Protein AF-A0A9D7FUS0-F1 (afdb_monomer)

Sequence (65 aa):
MPAISRSVALANFRKQISSGTAVIGAGAGTGISAKCAEAGGVDIIIIYNSGRYRMAGRGSLSGLM

Nearest PDB structures (foldseek):
  2p10-assembly1_D  TM=9.831E-01  e=5.156E-06  Mesorhizobium japonicum MAFF 303099
  2p10-assembly1_F  TM=9.827E-01  e=5.522E-06  Mesorhizobium japonicum MAFF 303099
  2p10-assembly1_E  TM=9.833E-01  e=5.522E-06  Mesorhizobium japonicum MAFF 303099
  8c90-assembly1_E  TM=2.249E-01  e=7.493E+00  Escherichia coli

Structure (mmCIF, N/CA/C/O backbone):
data_AF-A0A9D7FUS0-F1
#
_entry.id   AF-A0A9D7FUS0-F1
#
loop_
_atom_site.group_PDB
_atom_site.id
_atom_site.type_symbol
_atom_site.l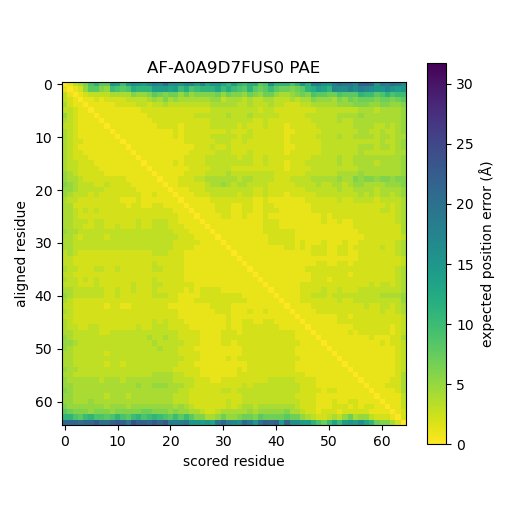abel_atom_id
_atom_site.labe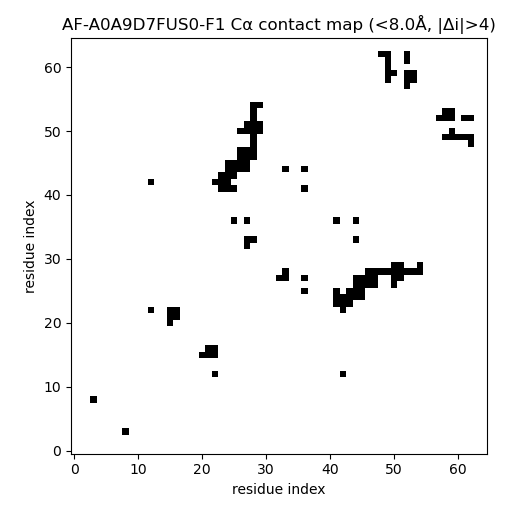l_alt_id
_atom_site.label_comp_id
_atom_site.label_asym_id
_atom_site.label_entity_id
_atom_site.label_seq_id
_atom_site.pdbx_PDB_ins_code
_atom_site.Cartn_x
_atom_site.Cartn_y
_atom_site.Cartn_z
_atom_site.occupancy
_atom_site.B_iso_or_equiv
_atom_site.auth_seq_id
_atom_site.auth_comp_id
_atom_site.auth_asym_id
_atom_site.auth_atom_id
_atom_site.pdbx_PDB_model_num
ATOM 1 N N . MET A 1 1 ? -9.522 -13.411 -5.702 1.00 64.94 1 MET A N 1
ATOM 2 C CA . MET A 1 1 ? -10.435 -12.786 -4.721 1.00 64.94 1 MET A CA 1
ATOM 3 C C . MET A 1 1 ? -11.510 -12.026 -5.478 1.00 64.94 1 MET A C 1
ATOM 5 O O . MET A 1 1 ? -11.175 -11.441 -6.505 1.00 64.94 1 MET A O 1
ATOM 9 N N . PRO A 1 2 ? -12.778 -12.074 -5.043 1.00 83.06 2 PRO A N 1
ATOM 10 C CA . PRO A 1 2 ? -13.833 -11.267 -5.648 1.00 83.06 2 PRO A CA 1
ATOM 11 C C . PRO A 1 2 ? -13.534 -9.774 -5.465 1.00 83.06 2 PRO A C 1
ATOM 13 O O . PRO A 1 2 ? -12.887 -9.379 -4.494 1.00 83.06 2 PRO A O 1
ATOM 16 N N . ALA A 1 3 ? -13.990 -8.946 -6.404 1.00 91.38 3 ALA A N 1
ATOM 17 C CA . ALA A 1 3 ? -13.840 -7.501 -6.298 1.00 91.38 3 ALA A CA 1
ATOM 18 C C . ALA A 1 3 ? -14.589 -6.975 -5.061 1.00 91.38 3 ALA A C 1
ATOM 20 O O . ALA A 1 3 ? -15.751 -7.315 -4.835 1.00 91.38 3 ALA A O 1
ATOM 21 N N . ILE A 1 4 ? -13.924 -6.132 -4.270 1.00 94.25 4 ILE A N 1
ATOM 22 C CA . ILE A 1 4 ? -14.518 -5.479 -3.100 1.00 94.25 4 ILE A CA 1
ATOM 23 C C . ILE A 1 4 ? -15.157 -4.170 -3.567 1.00 94.25 4 ILE A C 1
ATOM 25 O O . ILE A 1 4 ? 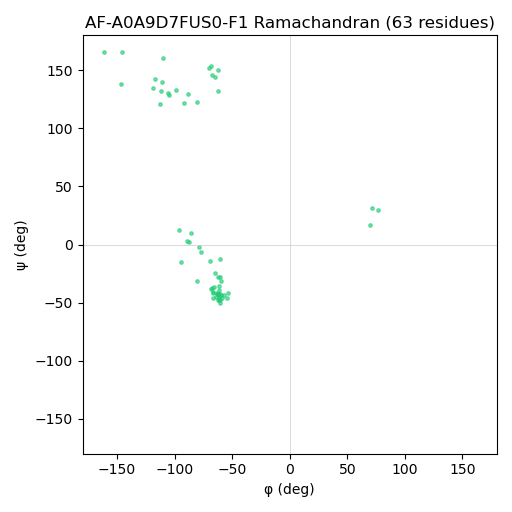-14.519 -3.370 -4.253 1.00 94.25 4 ILE A O 1
ATOM 29 N N . SER A 1 5 ? -16.417 -3.927 -3.201 1.00 97.12 5 SER A N 1
ATOM 30 C CA . SER A 1 5 ? -17.065 -2.655 -3.519 1.00 97.12 5 SER A CA 1
ATOM 31 C C . SER A 1 5 ? -16.474 -1.514 -2.688 1.00 97.12 5 SER A C 1
ATOM 33 O O . SER A 1 5 ? -16.033 -1.694 -1.549 1.00 97.12 5 SER A O 1
ATOM 35 N N . ARG A 1 6 ? -16.518 -0.293 -3.230 1.00 97.06 6 ARG A N 1
ATOM 36 C CA . ARG A 1 6 ? -16.039 0.907 -2.526 1.00 97.06 6 ARG A CA 1
ATOM 37 C C . ARG A 1 6 ? -16.685 1.073 -1.147 1.00 97.06 6 ARG A C 1
ATOM 39 O O . ARG A 1 6 ? -16.001 1.452 -0.200 1.00 97.06 6 ARG A O 1
ATOM 46 N N . SER A 1 7 ? -17.990 0.823 -1.032 1.00 98.06 7 SER A N 1
ATOM 47 C CA . SER A 1 7 ? -18.716 0.963 0.234 1.00 98.06 7 SER A CA 1
ATOM 48 C C . SER A 1 7 ? -18.207 -0.013 1.293 1.00 98.06 7 SER A C 1
ATOM 50 O O . SER A 1 7 ? -18.000 0.398 2.433 1.00 98.06 7 SER A O 1
ATOM 52 N N . VAL A 1 8 ? -17.931 -1.265 0.911 1.00 97.31 8 VAL A N 1
ATOM 53 C CA . VAL A 1 8 ? -17.373 -2.287 1.808 1.00 97.31 8 VAL A CA 1
ATOM 54 C C . VAL A 1 8 ? -15.951 -1.922 2.240 1.00 97.31 8 VAL A C 1
ATOM 56 O O . VAL A 1 8 ? -15.661 -1.944 3.433 1.00 97.31 8 VAL A O 1
ATOM 59 N N . ALA A 1 9 ? -15.084 -1.507 1.309 1.00 96.75 9 ALA A N 1
ATOM 60 C CA . ALA A 1 9 ? -13.720 -1.087 1.643 1.00 96.75 9 ALA A CA 1
ATOM 61 C C . ALA A 1 9 ? -13.707 0.089 2.641 1.00 96.75 9 ALA A C 1
ATOM 63 O O . ALA A 1 9 ? -13.025 0.040 3.662 1.00 96.75 9 ALA A O 1
ATOM 64 N N . LEU A 1 10 ? -14.531 1.117 2.400 1.00 98.12 10 LEU A N 1
ATOM 65 C CA . LEU A 1 10 ? -14.644 2.268 3.302 1.00 98.12 10 LEU A CA 1
ATOM 66 C C . LEU A 1 10 ? -15.229 1.900 4.670 1.00 98.12 10 LEU A C 1
ATOM 68 O O .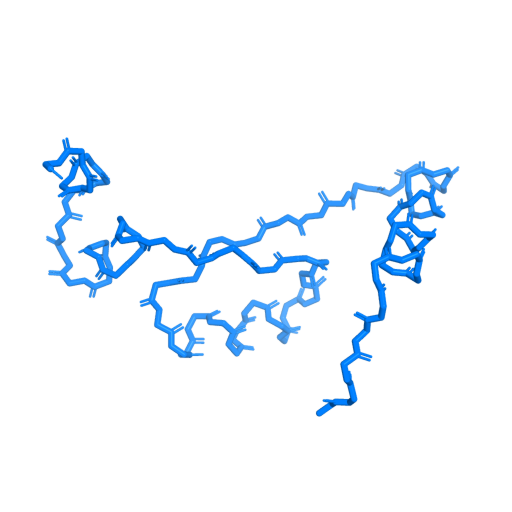 LEU A 1 10 ? -14.808 2.469 5.678 1.00 98.12 10 LEU A O 1
ATOM 72 N N . ALA A 1 11 ? -16.194 0.980 4.723 1.00 98.25 11 ALA A N 1
ATOM 73 C CA . ALA A 1 11 ? -16.751 0.500 5.985 1.00 98.25 11 ALA A CA 1
ATOM 74 C C . ALA A 1 11 ? -15.683 -0.207 6.835 1.00 98.25 11 ALA A C 1
ATOM 76 O O . ALA A 1 11 ? -15.583 0.070 8.031 1.00 98.25 1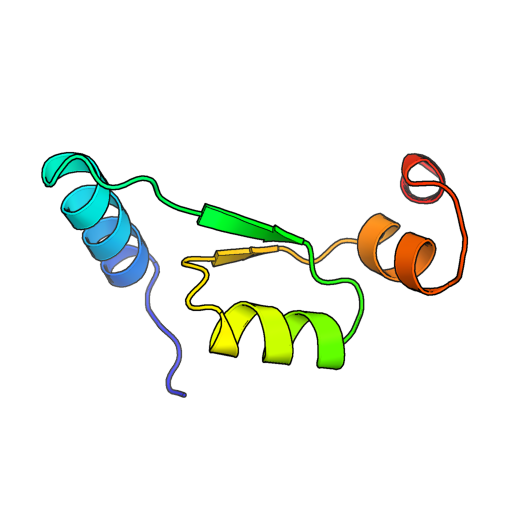1 ALA A O 1
ATOM 77 N N . ASN A 1 12 ? -14.842 -1.041 6.215 1.00 96.62 12 ASN A N 1
ATOM 78 C CA . ASN A 1 12 ? -13.741 -1.724 6.896 1.00 96.62 12 ASN A CA 1
ATOM 79 C C . ASN A 1 12 ? -12.719 -0.730 7.468 1.00 96.62 12 ASN A C 1
ATOM 81 O O . ASN A 1 12 ? -12.406 -0.805 8.655 1.00 96.62 12 ASN A O 1
ATOM 85 N N . PHE A 1 13 ? -12.282 0.258 6.677 1.00 98.06 13 PHE A N 1
ATOM 86 C CA . PHE A 1 13 ? -11.344 1.284 7.152 1.00 98.06 13 PHE A CA 1
ATOM 87 C C . PHE A 1 13 ? -11.921 2.100 8.313 1.00 98.06 13 PHE A C 1
ATOM 89 O O . PHE A 1 13 ? -11.256 2.303 9.325 1.00 98.06 13 PHE A O 1
ATOM 96 N N . ARG A 1 14 ? -13.184 2.537 8.216 1.00 98.38 14 ARG A N 1
ATOM 97 C CA . ARG A 1 14 ? -13.849 3.281 9.301 1.00 98.38 14 ARG A CA 1
ATOM 98 C C . ARG A 1 14 ? -13.954 2.456 10.581 1.00 98.38 14 ARG A C 1
ATOM 100 O O . ARG A 1 14 ? -13.746 3.001 11.660 1.00 98.38 14 ARG A O 1
ATOM 107 N N . LYS A 1 15 ? -14.241 1.156 10.462 1.00 98.38 15 LYS A N 1
ATOM 108 C CA . LYS A 1 15 ? -14.283 0.232 11.601 1.00 98.38 15 LYS A CA 1
ATOM 109 C C . LYS A 1 15 ? -12.919 0.149 12.295 1.00 98.38 15 LYS A C 1
ATOM 111 O O . LYS A 1 15 ? -12.861 0.305 13.510 1.00 98.38 15 LYS A O 1
ATOM 116 N N . GLN A 1 16 ? -11.845 -0.026 11.530 1.00 98.00 16 GLN A N 1
ATOM 117 C CA . GLN A 1 16 ? -10.468 -0.105 12.033 1.00 98.00 16 GLN A CA 1
ATOM 118 C C . GLN A 1 16 ? -10.034 1.195 12.732 1.00 98.00 16 GLN A C 1
ATOM 120 O O . GLN A 1 16 ? -9.511 1.166 13.844 1.00 98.00 16 GLN A O 1
ATOM 125 N N . ILE A 1 17 ? -10.371 2.350 12.147 1.00 98.25 17 ILE A N 1
ATOM 126 C CA . ILE A 1 17 ? -10.138 3.662 12.769 1.00 98.25 17 ILE A CA 1
ATOM 127 C C . ILE A 1 17 ? -10.916 3.783 14.085 1.00 98.25 17 ILE A C 1
ATOM 129 O O . ILE A 1 17 ? -10.360 4.218 15.092 1.00 98.25 17 ILE A O 1
ATOM 133 N N . SER A 1 18 ? -12.190 3.374 14.107 1.00 98.44 18 SER A N 1
ATOM 134 C CA . SER A 1 18 ? -13.016 3.442 15.321 1.00 98.44 18 SER A CA 1
ATOM 135 C C . SER A 1 18 ? -12.523 2.528 16.446 1.00 98.44 18 SER A C 1
ATOM 137 O O . SER A 1 18 ? -12.761 2.829 17.612 1.00 98.44 18 SER A O 1
ATOM 139 N N . SER A 1 19 ? -11.796 1.452 16.119 1.00 98.06 19 SER A N 1
ATOM 140 C CA . SER A 1 19 ? -11.129 0.587 17.098 1.00 98.06 19 SER A CA 1
ATOM 141 C C . SER A 1 19 ? -9.740 1.087 17.513 1.00 98.06 19 SER A C 1
ATOM 143 O O . SER A 1 19 ? -9.000 0.349 18.158 1.00 98.06 19 SER A O 1
ATOM 145 N N . GLY A 1 20 ? -9.353 2.310 17.132 1.00 98.00 20 GLY A N 1
ATOM 146 C CA . GLY A 1 20 ? -8.038 2.876 17.444 1.00 98.00 20 GLY A CA 1
ATOM 147 C C . GLY A 1 20 ? -6.884 2.210 16.689 1.00 98.00 20 GLY A C 1
ATOM 148 O O . GLY A 1 20 ? -5.730 2.340 17.089 1.00 98.00 20 GLY A O 1
ATOM 149 N N . THR A 1 21 ? -7.174 1.472 15.616 1.00 97.81 21 THR A N 1
ATOM 150 C CA . THR A 1 21 ? -6.175 0.791 14.789 1.00 97.81 21 THR A CA 1
ATOM 151 C C . THR A 1 21 ? -5.884 1.625 13.543 1.00 97.81 21 THR A C 1
ATOM 153 O O . THR A 1 21 ? -6.798 2.101 12.869 1.00 97.81 21 THR A O 1
ATOM 156 N N . ALA A 1 22 ? -4.604 1.820 13.226 1.00 97.38 22 ALA A N 1
ATOM 157 C CA . ALA A 1 22 ? -4.208 2.539 12.021 1.00 97.38 22 ALA A CA 1
ATOM 158 C C . ALA A 1 22 ? -4.581 1.753 10.754 1.00 97.38 22 ALA A C 1
ATOM 160 O O . ALA A 1 22 ? -4.498 0.528 10.736 1.00 97.38 22 ALA A O 1
ATOM 161 N N . VAL A 1 23 ? -4.940 2.483 9.696 1.00 98.06 23 VAL A N 1
ATOM 162 C CA . VAL A 1 23 ? -5.075 1.941 8.339 1.00 98.06 23 VAL A CA 1
ATOM 163 C C . VAL A 1 23 ? -3.736 2.128 7.633 1.00 98.06 23 VAL A C 1
ATOM 165 O O . VAL A 1 23 ? -3.246 3.255 7.515 1.00 98.06 23 VAL A O 1
ATOM 168 N N . ILE A 1 24 ? -3.136 1.040 7.169 1.00 98.19 24 ILE A N 1
ATOM 169 C CA . ILE A 1 24 ? -1.816 1.006 6.552 1.00 98.19 24 ILE A CA 1
ATOM 170 C C . ILE A 1 24 ? -1.956 0.843 5.040 1.00 98.19 24 ILE A C 1
ATOM 172 O O . ILE A 1 24 ? -2.620 -0.067 4.545 1.00 98.19 24 ILE A O 1
ATOM 176 N N . GLY A 1 25 ? -1.290 1.726 4.295 1.00 97.75 25 GLY A N 1
ATOM 177 C CA . GLY A 1 25 ? -1.169 1.642 2.843 1.00 97.75 25 GLY A CA 1
ATOM 178 C C . GLY A 1 25 ? 0.256 1.315 2.405 1.00 97.75 25 GLY A C 1
ATOM 179 O O . GLY A 1 25 ? 1.212 1.868 2.947 1.00 97.75 25 GLY A O 1
ATOM 180 N N . ALA A 1 26 ? 0.408 0.464 1.388 1.00 98.31 26 ALA A N 1
ATOM 181 C CA . ALA A 1 26 ? 1.705 0.119 0.807 1.00 98.31 26 ALA A CA 1
ATOM 182 C C . ALA A 1 26 ? 1.789 0.501 -0.672 1.00 98.31 26 ALA A C 1
ATOM 184 O O . ALA A 1 26 ? 0.902 0.204 -1.469 1.00 98.31 26 ALA A O 1
ATOM 185 N N . GLY A 1 27 ? 2.907 1.116 -1.059 1.00 98.19 27 GLY A N 1
ATOM 186 C CA . GLY A 1 27 ? 3.249 1.314 -2.463 1.00 98.19 27 GLY A CA 1
ATOM 187 C C . GLY A 1 27 ? 3.864 0.049 -3.063 1.00 98.19 27 GLY A C 1
ATOM 188 O O . GLY A 1 27 ? 4.915 -0.384 -2.593 1.00 98.19 27 GLY A O 1
ATOM 189 N N . ALA A 1 28 ? 3.285 -0.505 -4.129 1.00 98.56 28 ALA A N 1
ATOM 190 C CA . ALA A 1 28 ? 3.837 -1.669 -4.828 1.00 98.56 28 ALA A CA 1
ATOM 191 C C . ALA A 1 28 ? 4.308 -1.307 -6.246 1.00 98.56 28 ALA A C 1
ATOM 193 O O . ALA A 1 28 ? 3.537 -0.838 -7.079 1.00 98.56 28 ALA A O 1
ATOM 194 N N . GLY A 1 29 ? 5.597 -1.531 -6.525 1.00 98.25 29 GLY A N 1
ATOM 195 C CA . GLY A 1 29 ? 6.186 -1.302 -7.851 1.00 98.25 29 GLY A CA 1
ATOM 196 C C . GLY A 1 29 ? 6.242 -2.537 -8.752 1.00 98.25 29 GLY A C 1
ATOM 197 O O . GLY A 1 29 ? 6.472 -2.413 -9.952 1.00 98.25 29 GLY A O 1
ATOM 198 N N . THR A 1 30 ? 6.049 -3.726 -8.177 1.00 98.50 30 THR A N 1
ATOM 199 C CA . THR A 1 30 ? 6.040 -5.023 -8.869 1.00 98.50 30 THR A CA 1
ATOM 200 C C . THR A 1 30 ? 5.031 -5.965 -8.211 1.00 98.50 30 THR A C 1
ATOM 202 O O . THR A 1 30 ? 4.597 -5.728 -7.080 1.00 98.50 30 THR A O 1
ATOM 205 N N . GLY A 1 31 ? 4.699 -7.067 -8.891 1.00 98.19 31 GLY A N 1
ATOM 206 C CA . GLY A 1 31 ? 3.802 -8.092 -8.351 1.00 98.19 31 GLY A CA 1
ATOM 207 C C . GLY A 1 31 ? 4.327 -8.763 -7.077 1.00 98.19 31 GLY A C 1
ATOM 208 O O . GLY A 1 31 ? 3.544 -9.029 -6.171 1.00 98.19 31 GLY A O 1
ATOM 209 N N . ILE A 1 32 ? 5.645 -8.976 -6.952 1.00 98.44 32 ILE A N 1
ATOM 210 C CA . ILE A 1 32 ? 6.214 -9.568 -5.731 1.00 98.44 32 ILE A CA 1
ATOM 211 C C . ILE A 1 32 ? 6.090 -8.618 -4.534 1.00 98.44 32 ILE A C 1
ATOM 213 O O . ILE A 1 32 ? 5.726 -9.063 -3.451 1.00 98.44 32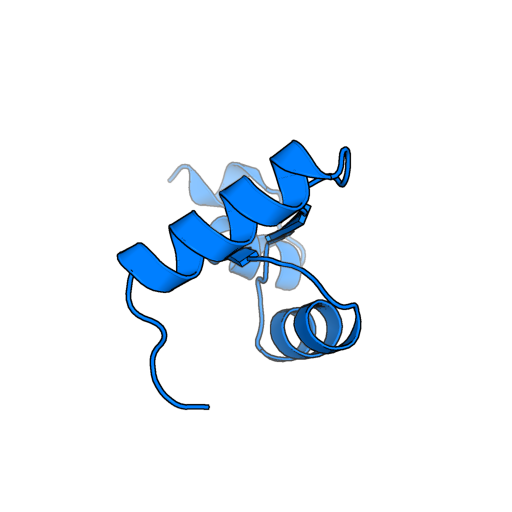 ILE A O 1
ATOM 217 N N . SER A 1 33 ? 6.273 -7.306 -4.733 1.00 98.25 33 SER A N 1
ATOM 218 C CA . SER A 1 33 ? 6.017 -6.309 -3.684 1.00 98.25 33 SER A CA 1
ATOM 219 C C . SER A 1 33 ? 4.557 -6.334 -3.226 1.00 98.25 33 SER A C 1
ATOM 221 O O . SER A 1 33 ? 4.303 -6.289 -2.028 1.00 98.25 33 SER A O 1
ATOM 223 N N . ALA A 1 34 ? 3.607 -6.442 -4.162 1.00 98.38 34 ALA A N 1
ATOM 224 C CA . ALA A 1 34 ? 2.184 -6.528 -3.836 1.00 98.38 34 ALA A CA 1
ATOM 225 C C . ALA A 1 34 ? 1.857 -7.802 -3.041 1.00 98.38 34 ALA A C 1
ATOM 227 O O . ALA A 1 34 ? 1.197 -7.722 -2.010 1.00 98.38 34 ALA A O 1
ATOM 228 N N . LYS A 1 35 ? 2.383 -8.956 -3.470 1.00 98.19 35 LYS A N 1
ATOM 229 C CA . LYS A 1 35 ? 2.182 -10.242 -2.788 1.00 98.19 35 LYS A CA 1
ATOM 230 C C . LYS A 1 35 ? 2.750 -10.238 -1.368 1.00 98.19 35 LYS A C 1
ATOM 232 O O . LYS A 1 35 ? 2.102 -10.721 -0.447 1.00 98.19 35 LYS A O 1
ATOM 237 N N . CYS A 1 36 ? 3.941 -9.672 -1.178 1.00 98.31 36 CYS A N 1
ATOM 238 C CA . CYS A 1 36 ? 4.530 -9.539 0.152 1.00 98.31 36 CYS A CA 1
ATOM 239 C C . CYS A 1 36 ? 3.749 -8.551 1.031 1.00 98.31 36 CYS A C 1
ATOM 241 O O . CYS A 1 36 ? 3.589 -8.807 2.219 1.00 98.31 36 CYS A O 1
ATOM 243 N N . ALA A 1 37 ? 3.242 -7.449 0.468 1.00 98.25 37 ALA A N 1
ATOM 244 C CA . ALA A 1 37 ? 2.435 -6.484 1.213 1.00 98.25 37 ALA A CA 1
ATOM 245 C C . ALA A 1 37 ? 1.086 -7.080 1.658 1.00 98.25 37 ALA A C 1
ATOM 247 O O . ALA A 1 37 ? 0.694 -6.900 2.807 1.00 98.25 37 ALA A O 1
ATOM 248 N N . GLU A 1 38 ? 0.418 -7.839 0.782 1.00 97.12 38 GLU A N 1
ATOM 249 C CA . GLU A 1 38 ? -0.794 -8.600 1.118 1.00 97.12 38 GLU A CA 1
ATOM 250 C C . GLU A 1 38 ? -0.518 -9.629 2.224 1.00 97.12 38 GLU A C 1
ATOM 252 O O . GLU A 1 38 ? -1.235 -9.664 3.220 1.00 97.12 38 GLU A O 1
ATOM 257 N N . ALA A 1 39 ? 0.563 -10.410 2.104 1.00 98.06 39 ALA A N 1
ATOM 258 C CA . ALA A 1 39 ? 0.967 -11.367 3.137 1.00 98.06 39 ALA A CA 1
ATOM 259 C C . ALA A 1 39 ? 1.330 -10.693 4.476 1.00 98.06 39 ALA A C 1
ATOM 261 O O . ALA A 1 39 ? 1.176 -11.301 5.531 1.00 98.06 39 ALA A O 1
ATOM 262 N N . GLY A 1 40 ? 1.788 -9.439 4.434 1.00 97.69 40 GLY A N 1
ATOM 263 C CA . GLY A 1 40 ? 2.040 -8.600 5.606 1.00 97.69 40 GLY A CA 1
ATOM 264 C C . GLY A 1 40 ? 0.786 -7.970 6.221 1.00 97.69 40 GLY A C 1
ATOM 265 O O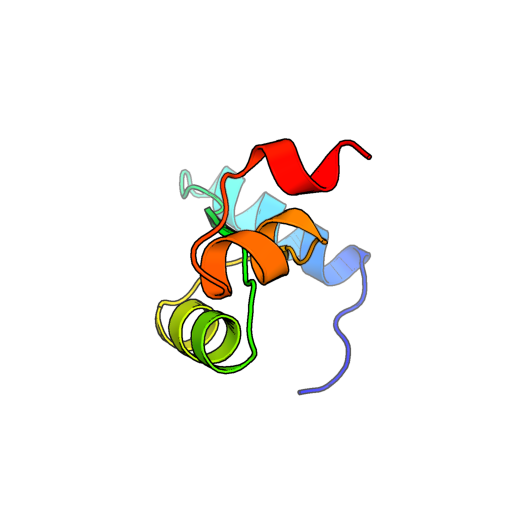 . GLY A 1 40 ? 0.908 -7.282 7.231 1.00 97.69 40 GLY A O 1
ATOM 266 N N . GLY A 1 41 ? -0.399 -8.184 5.639 1.00 96.44 41 GLY A N 1
ATOM 267 C CA . GLY A 1 41 ? -1.666 -7.682 6.173 1.00 96.44 41 GLY A CA 1
ATOM 268 C C . GLY A 1 41 ? -1.912 -6.194 5.927 1.00 96.44 41 GLY A C 1
ATOM 269 O O . GLY A 1 41 ? -2.565 -5.552 6.743 1.00 96.44 41 GLY A O 1
ATOM 270 N N . VAL A 1 42 ? -1.382 -5.625 4.836 1.00 97.44 42 VAL A N 1
ATOM 271 C CA . VAL A 1 42 ? -1.683 -4.232 4.470 1.00 97.44 42 VAL A CA 1
ATOM 272 C C . VAL A 1 42 ? -3.167 -4.049 4.125 1.00 97.44 42 VAL A C 1
ATOM 274 O O . VAL A 1 42 ? -3.768 -4.903 3.475 1.00 97.44 42 VAL A O 1
ATOM 277 N N . ASP A 1 43 ? -3.745 -2.904 4.486 1.00 97.31 43 ASP A N 1
ATOM 278 C CA . ASP A 1 43 ? -5.163 -2.618 4.238 1.00 97.31 43 ASP A CA 1
ATOM 279 C C . ASP A 1 43 ? -5.430 -2.161 2.797 1.00 97.31 43 ASP A C 1
ATOM 281 O O . ASP A 1 43 ? -6.502 -2.402 2.235 1.00 97.31 43 ASP A O 1
ATOM 285 N N . ILE A 1 44 ? -4.458 -1.479 2.184 1.00 97.31 44 ILE A N 1
ATOM 286 C CA . ILE A 1 44 ? -4.556 -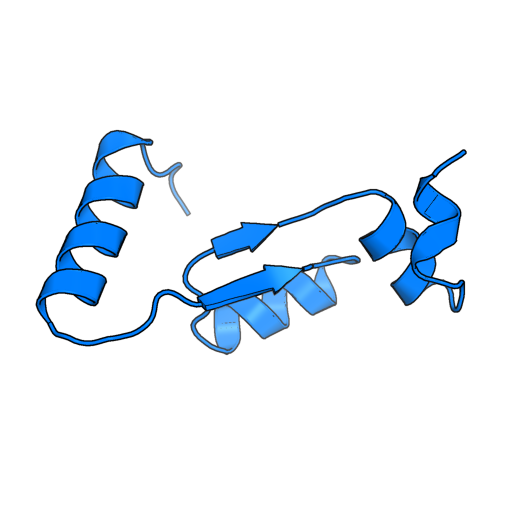0.982 0.809 1.00 97.31 44 ILE A CA 1
ATOM 287 C C . ILE A 1 44 ? -3.204 -0.992 0.089 1.00 97.31 44 ILE A C 1
ATOM 289 O O . ILE A 1 44 ? -2.174 -0.591 0.629 1.00 97.31 44 ILE A O 1
ATOM 293 N N . ILE A 1 45 ? -3.216 -1.402 -1.180 1.00 97.94 45 ILE A N 1
ATOM 294 C CA . ILE A 1 45 ? -2.058 -1.321 -2.073 1.00 97.94 45 ILE A CA 1
ATOM 295 C C . ILE A 1 45 ? -2.278 -0.182 -3.067 1.00 97.94 45 ILE A C 1
ATOM 297 O O . ILE A 1 45 ? -3.312 -0.110 -3.728 1.00 97.94 45 ILE A O 1
ATOM 301 N N . ILE A 1 46 ? -1.280 0.688 -3.200 1.00 98.19 46 ILE A N 1
ATOM 302 C CA . ILE A 1 46 ? -1.242 1.757 -4.193 1.00 98.19 46 ILE A CA 1
ATOM 303 C C . ILE A 1 46 ? -0.143 1.443 -5.207 1.00 98.19 46 ILE A C 1
ATOM 305 O O . ILE A 1 46 ? 0.995 1.138 -4.846 1.00 98.19 46 ILE A O 1
ATOM 309 N N . ILE A 1 47 ? -0.468 1.554 -6.490 1.00 98.00 47 ILE A N 1
ATOM 310 C CA . ILE A 1 47 ? 0.495 1.427 -7.585 1.00 98.00 47 ILE A CA 1
ATOM 311 C C . ILE A 1 47 ? 0.584 2.751 -8.342 1.00 98.00 47 ILE A C 1
ATOM 313 O O . ILE A 1 47 ? -0.413 3.448 -8.513 1.00 98.00 47 ILE A O 1
ATOM 317 N N . TYR A 1 48 ? 1.787 3.108 -8.779 1.00 97.25 48 TYR A N 1
ATOM 318 C CA . TYR A 1 48 ? 2.057 4.295 -9.594 1.00 97.25 48 TYR A CA 1
ATOM 319 C C . TYR A 1 48 ? 3.414 4.149 -10.295 1.00 97.25 48 TYR A C 1
ATOM 321 O O . TYR A 1 48 ? 4.222 3.282 -9.943 1.00 97.25 48 TYR A O 1
ATOM 329 N N . ASN A 1 49 ? 3.677 5.001 -11.288 1.00 97.69 49 ASN A N 1
ATOM 330 C CA . ASN A 1 49 ? 4.888 4.969 -12.116 1.00 97.69 49 ASN A CA 1
ATOM 331 C C . ASN A 1 49 ? 6.190 5.001 -11.288 1.00 97.69 49 ASN A C 1
ATOM 333 O O . ASN A 1 49 ? 7.057 4.150 -11.488 1.00 97.69 49 ASN A O 1
ATOM 337 N N . SER A 1 50 ? 6.299 5.878 -10.283 1.00 97.88 50 SER A N 1
ATOM 338 C CA . SER A 1 50 ? 7.470 5.924 -9.399 1.00 97.88 50 SER A CA 1
ATOM 339 C C . SER A 1 50 ? 7.690 4.622 -8.630 1.00 97.88 50 SER A C 1
ATOM 341 O O . SER A 1 50 ? 8.830 4.297 -8.317 1.00 97.88 50 SER A O 1
ATOM 343 N N . GLY A 1 51 ? 6.641 3.839 -8.353 1.00 97.69 51 GLY A N 1
ATOM 344 C CA . GLY A 1 51 ? 6.782 2.500 -7.783 1.00 97.69 51 GLY A CA 1
ATOM 345 C C . GLY A 1 51 ? 7.588 1.586 -8.706 1.00 97.69 51 GLY A C 1
ATOM 346 O O . GLY A 1 51 ? 8.575 0.997 -8.271 1.00 97.69 51 GLY A O 1
ATOM 347 N N . ARG A 1 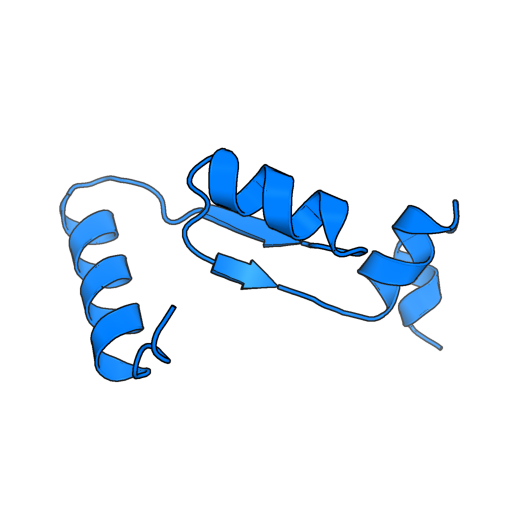52 ? 7.224 1.527 -9.993 1.00 98.25 52 ARG A N 1
ATOM 348 C CA . ARG A 1 52 ? 7.961 0.756 -11.009 1.00 98.25 52 ARG A CA 1
ATOM 349 C C . ARG A 1 52 ? 9.408 1.234 -11.138 1.00 98.25 52 ARG A C 1
ATOM 351 O O . ARG A 1 52 ? 10.317 0.413 -11.204 1.00 98.25 52 ARG A O 1
ATOM 358 N N . TYR A 1 53 ? 9.628 2.547 -11.144 1.00 98.19 53 TYR A N 1
ATOM 359 C CA . TYR A 1 53 ? 10.964 3.133 -11.271 1.00 98.19 53 TYR A CA 1
ATOM 360 C C . TYR A 1 53 ? 11.858 2.846 -10.063 1.00 98.19 53 TYR A C 1
ATOM 362 O O . TYR A 1 53 ? 13.014 2.469 -10.253 1.00 98.19 53 TYR A O 1
ATOM 370 N N . ARG A 1 54 ? 11.321 2.904 -8.837 1.00 98.50 54 ARG A N 1
ATOM 371 C CA . ARG A 1 54 ? 12.051 2.470 -7.634 1.00 98.50 54 ARG A CA 1
ATOM 372 C C . ARG A 1 54 ? 12.503 1.018 -7.742 1.00 98.50 54 ARG A C 1
ATOM 374 O O . ARG A 1 54 ? 13.657 0.719 -7.462 1.00 98.50 54 ARG A O 1
ATOM 381 N N . MET A 1 55 ? 11.629 0.134 -8.222 1.00 98.31 55 MET A N 1
ATOM 382 C CA . MET A 1 55 ? 11.971 -1.281 -8.407 1.00 98.31 55 MET A CA 1
ATOM 383 C C . MET A 1 55 ? 12.978 -1.522 -9.544 1.00 98.31 55 MET A C 1
ATOM 385 O O . MET A 1 55 ? 13.580 -2.587 -9.600 1.00 98.31 55 MET A O 1
ATOM 389 N N . ALA A 1 56 ? 13.205 -0.531 -10.411 1.00 98.31 56 ALA A N 1
ATOM 390 C CA . ALA A 1 56 ? 14.256 -0.522 -11.430 1.00 98.31 56 ALA A CA 1
ATOM 391 C C . ALA A 1 56 ? 15.537 0.221 -10.982 1.00 98.31 56 ALA A C 1
ATOM 393 O O . ALA A 1 56 ? 16.388 0.548 -11.812 1.00 98.31 56 ALA A O 1
ATOM 394 N N . GLY A 1 57 ? 15.673 0.542 -9.690 1.00 98.19 57 GLY A N 1
ATOM 395 C CA . GLY A 1 57 ? 16.840 1.246 -9.150 1.00 98.19 57 GLY A CA 1
ATOM 396 C C . GLY A 1 57 ? 16.915 2.721 -9.558 1.00 98.19 57 GLY A C 1
ATOM 397 O O . GLY A 1 57 ? 18.006 3.249 -9.761 1.00 98.19 57 GLY A O 1
ATOM 398 N N . ARG A 1 58 ? 15.771 3.386 -9.754 1.00 98.25 58 ARG A N 1
ATOM 399 C CA . ARG A 1 58 ? 15.682 4.828 -10.043 1.00 98.25 58 ARG A CA 1
ATOM 400 C C . ARG A 1 58 ? 15.093 5.594 -8.858 1.00 98.25 58 ARG A C 1
ATOM 402 O O . ARG A 1 58 ? 14.429 5.022 -7.994 1.00 98.25 58 ARG A O 1
ATOM 409 N N . GLY A 1 59 ? 15.331 6.904 -8.834 1.00 97.75 59 GLY A N 1
ATOM 410 C CA . GLY A 1 59 ? 14.815 7.792 -7.794 1.00 97.75 59 GLY A CA 1
ATOM 411 C C . GLY A 1 59 ? 13.293 7.954 -7.847 1.00 97.75 59 GLY A C 1
ATOM 412 O O . GLY A 1 59 ? 12.668 7.849 -8.900 1.00 97.75 59 GLY A O 1
ATOM 413 N N . SER A 1 60 ? 12.679 8.266 -6.704 1.00 97.31 60 SER A N 1
ATOM 414 C CA . SER A 1 60 ? 11.220 8.438 -6.600 1.00 97.31 60 SER A CA 1
ATOM 415 C C . SER A 1 60 ? 10.664 9.544 -7.505 1.00 97.31 60 SER A C 1
ATOM 417 O O . SER A 1 60 ? 9.536 9.427 -7.980 1.00 97.31 60 SER A O 1
ATOM 419 N N . LEU A 1 61 ? 11.444 10.597 -7.768 1.00 97.50 61 LEU A N 1
ATOM 420 C CA . LEU A 1 61 ? 11.032 11.720 -8.618 1.00 97.50 61 LEU A CA 1
ATOM 421 C C . LEU A 1 61 ? 11.088 11.405 -10.119 1.00 97.50 61 LEU A C 1
ATOM 423 O O . LEU A 1 61 ? 10.595 12.195 -10.914 1.00 97.50 61 LEU A O 1
ATOM 427 N N . SER A 1 62 ? 11.602 10.239 -10.527 1.00 96.94 62 SER A N 1
ATOM 428 C CA . SER A 1 62 ? 11.586 9.821 -11.936 1.00 96.94 62 SER A CA 1
ATOM 429 C C . SER A 1 62 ? 10.169 9.687 -12.519 1.00 96.94 62 SER A C 1
ATOM 431 O O . SER A 1 62 ? 10.027 9.564 -13.727 1.00 96.94 62 SER A O 1
ATOM 433 N N . GLY A 1 63 ? 9.124 9.701 -11.683 1.00 95.94 63 GLY A N 1
ATOM 434 C CA . GLY A 1 63 ? 7.719 9.715 -12.104 1.00 95.94 63 GLY A CA 1
ATOM 435 C C . GLY A 1 63 ? 7.099 11.092 -12.350 1.00 95.94 63 GLY A C 1
ATOM 436 O O . GLY A 1 63 ? 5.908 11.128 -12.638 1.00 95.94 63 GLY A O 1
ATOM 437 N N . LEU A 1 64 ? 7.855 12.189 -12.217 1.00 91.69 64 LEU A N 1
ATOM 438 C CA . LEU A 1 64 ? 7.376 13.565 -12.439 1.00 91.69 64 LEU A CA 1
ATOM 439 C C . LEU A 1 64 ? 7.513 14.063 -13.892 1.00 91.69 64 LEU A C 1
ATOM 441 O O . LEU A 1 64 ? 7.235 15.234 -14.142 1.00 91.69 64 LEU A O 1
ATOM 445 N N . MET A 1 65 ? 7.985 13.216 -14.814 1.00 61.88 65 MET A N 1
ATOM 446 C CA . MET A 1 65 ? 8.101 13.549 -16.243 1.00 61.88 65 MET A CA 1
ATOM 447 C C . MET A 1 65 ? 6.760 13.453 -16.964 1.00 61.88 65 MET A C 1
ATOM 449 O O . MET A 1 65 ? 5.988 12.524 -16.630 1.00 61.88 65 MET A O 1
#

Mean predicted aligned error: 2.88 Å

pLDDT: mean 96.32, std 6.27, range [61.88, 98.56]

Secondary structure (DSSP, 8-state):
-PPPPHHHHHHHHHHHHHTTPPP-EEE-SSHHHHHHHHHTT-SEEE--HHHHHHHTT--GGGG--

Radius of gyration: 14.18 Å; Cα contacts (8 Å, |Δi|>4): 66; chains: 1; bounding box: 36×26×34 Å

Foldseek 3Di:
DDDDDPVRLVVVCVVCVVVVHDQAEEEALDPVSVVVCVVVVHSYYDYDPLNVQVVVVHDSCVRVD

Solvent-accessible surface area (backbone atoms only — not comparable to full-atom values): 3943 Å² total; per-residue (Å²): 131,81,87,78,52,71,68,59,55,52,50,52,51,52,51,38,48,75,70,75,38,86,85,47,74,42,81,29,40,46,72,67,50,43,54,53,41,55,76,70,65,51,76,40,80,45,72,54,66,27,31,39,34,42,74,69,78,42,58,66,70,72,52,77,118